Protein AF-A0A9P1ND60-F1 (afdb_monomer)

Structure (mmCIF, N/CA/C/O backbone):
data_AF-A0A9P1ND60-F1
#
_entry.id   AF-A0A9P1ND60-F1
#
loop_
_atom_site.group_PDB
_atom_site.id
_atom_site.type_symbol
_atom_site.label_atom_id
_atom_site.label_alt_id
_atom_site.label_comp_id
_atom_site.label_asym_id
_atom_site.label_entity_id
_atom_site.label_seq_id
_atom_site.pdbx_PDB_ins_code
_atom_site.Cartn_x
_atom_site.Cartn_y
_atom_site.Cartn_z
_atom_site.occupancy
_atom_site.B_iso_or_equiv
_atom_site.auth_seq_id
_atom_site.auth_comp_id
_atom_site.auth_asym_id
_atom_site.auth_atom_id
_atom_site.pdbx_PDB_model_num
ATOM 1 N N . MET A 1 1 ? -55.559 49.988 33.068 1.00 52.75 1 MET A N 1
ATOM 2 C CA . MET A 1 1 ? -55.635 48.554 33.427 1.00 52.75 1 MET A CA 1
ATOM 3 C C . MET A 1 1 ? -55.159 47.734 32.233 1.00 52.75 1 MET A C 1
ATOM 5 O O . MET A 1 1 ? -55.971 47.427 31.377 1.00 52.75 1 MET A O 1
ATOM 9 N N . SER A 1 2 ? -53.858 47.431 32.134 1.00 55.53 2 SER A N 1
ATOM 10 C CA . SER A 1 2 ? -53.290 46.707 30.971 1.00 55.53 2 SER A CA 1
ATOM 11 C C . SER A 1 2 ? -52.115 45.792 31.356 1.00 55.53 2 SER A C 1
ATOM 13 O O . SER A 1 2 ? -51.198 45.577 30.576 1.00 55.53 2 SER A O 1
ATOM 15 N N . ILE A 1 3 ? -52.123 45.270 32.584 1.00 57.47 3 ILE A N 1
ATOM 16 C CA . ILE A 1 3 ? -51.099 44.355 33.114 1.00 57.47 3 ILE A CA 1
ATOM 17 C C . ILE A 1 3 ? -51.283 42.875 32.671 1.00 57.47 3 ILE A C 1
ATOM 19 O O . ILE A 1 3 ? -50.270 42.184 32.557 1.00 57.47 3 ILE A O 1
ATOM 23 N N . PRO A 1 4 ? -52.490 42.345 32.345 1.00 67.31 4 PRO A N 1
ATOM 24 C CA . PRO A 1 4 ? -52.639 40.899 32.130 1.00 67.31 4 PRO A CA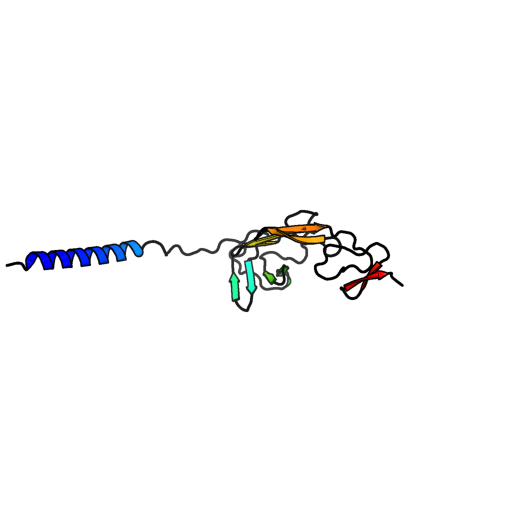 1
ATOM 25 C C . PRO A 1 4 ? -52.069 40.404 30.790 1.00 67.31 4 PRO A C 1
ATOM 27 O O . PRO A 1 4 ? -51.671 39.248 30.693 1.00 67.31 4 PRO A O 1
ATOM 30 N N . LEU A 1 5 ? -51.979 41.265 29.769 1.00 61.12 5 LEU A N 1
ATOM 31 C CA . LEU A 1 5 ? -51.498 40.867 28.439 1.00 61.12 5 LEU A CA 1
ATOM 32 C C . LEU A 1 5 ? -49.974 40.681 28.393 1.00 61.12 5 LEU A C 1
ATOM 34 O O . LEU A 1 5 ? -49.477 39.791 27.710 1.00 61.12 5 LEU A O 1
ATOM 38 N N . ILE A 1 6 ? -49.236 41.497 29.152 1.00 67.94 6 ILE A N 1
ATOM 39 C CA . ILE A 1 6 ? -47.768 41.454 29.196 1.00 67.94 6 ILE A CA 1
ATOM 40 C C . ILE A 1 6 ? -47.304 40.176 29.901 1.00 67.94 6 ILE A C 1
ATOM 42 O O . ILE A 1 6 ? -46.429 39.482 29.394 1.00 67.94 6 ILE A O 1
ATOM 46 N N . LEU A 1 7 ? -47.944 39.809 31.018 1.00 68.12 7 LEU A N 1
ATOM 47 C CA . LEU A 1 7 ? -47.650 38.558 31.724 1.00 68.12 7 LEU A CA 1
ATOM 48 C C . LEU A 1 7 ? -47.935 37.320 30.862 1.00 68.12 7 LEU A C 1
ATOM 50 O O . LEU A 1 7 ? -47.171 36.359 30.901 1.00 68.12 7 LEU A O 1
ATOM 54 N N . TYR A 1 8 ? -48.999 37.354 30.055 1.00 71.50 8 TYR A N 1
ATOM 55 C CA . TYR A 1 8 ? -49.350 36.249 29.163 1.00 71.50 8 TYR A CA 1
ATOM 56 C C . TYR A 1 8 ? -48.328 36.070 28.032 1.00 71.50 8 TYR A C 1
ATOM 58 O O . TYR A 1 8 ? -47.917 34.950 27.739 1.00 71.50 8 TYR A O 1
ATOM 66 N N . LEU A 1 9 ? -47.854 37.173 27.445 1.00 69.19 9 LEU A N 1
ATOM 67 C CA . LEU A 1 9 ? -46.813 37.144 26.415 1.00 69.19 9 LEU A CA 1
ATOM 68 C C . LEU A 1 9 ? -45.469 36.649 26.967 1.00 69.19 9 LEU A C 1
ATOM 70 O O . LEU A 1 9 ? -44.820 35.840 26.312 1.00 69.19 9 LEU A O 1
ATOM 74 N N . PHE A 1 10 ? -45.090 37.058 28.183 1.00 69.75 10 PHE A N 1
ATOM 75 C CA . PHE A 1 10 ? -43.880 36.558 28.850 1.00 69.75 10 PHE A CA 1
ATOM 76 C C . PHE A 1 10 ? -43.954 35.061 29.183 1.00 69.75 10 PHE A C 1
ATOM 78 O O . PHE A 1 10 ? -42.959 34.349 29.073 1.00 69.75 10 PHE A O 1
ATOM 85 N N . LEU A 1 11 ? -45.127 34.554 29.571 1.00 68.75 11 LEU A N 1
ATOM 86 C CA . LEU A 1 11 ? -45.313 33.120 29.803 1.00 68.75 11 LEU A CA 1
ATOM 87 C C . LEU A 1 11 ? -45.227 32.323 28.495 1.00 68.75 11 LEU A C 1
ATOM 89 O O . LEU A 1 11 ? -44.590 31.273 28.465 1.00 68.75 11 LEU A O 1
ATOM 93 N N . LEU A 1 12 ? -45.805 32.829 27.402 1.00 66.06 12 LEU A N 1
ATOM 94 C CA . LEU A 1 12 ? -45.727 32.176 26.094 1.00 66.06 12 LEU A CA 1
ATOM 95 C C . LEU A 1 12 ? -44.294 32.121 25.547 1.00 66.06 12 LEU A C 1
ATOM 97 O O . LEU A 1 12 ? -43.901 31.089 25.001 1.00 66.06 12 LEU A O 1
ATOM 101 N N . THR A 1 13 ? -43.495 33.178 25.722 1.00 62.09 13 THR A N 1
ATOM 102 C CA . THR A 1 13 ? -42.087 33.166 25.295 1.00 62.09 13 THR A CA 1
ATOM 103 C C . THR A 1 13 ? -41.264 32.175 26.113 1.00 62.09 13 THR A C 1
ATOM 105 O O . THR A 1 13 ? -40.558 31.358 25.522 1.00 62.09 13 THR A O 1
ATOM 108 N N . LEU A 1 14 ? -41.432 32.137 27.439 1.00 62.75 14 LEU A N 1
ATOM 109 C CA . LEU A 1 14 ? -40.742 31.172 28.305 1.00 62.75 14 LEU A CA 1
ATOM 110 C C . LEU A 1 14 ? -41.105 29.714 27.979 1.00 62.75 14 LEU A C 1
ATOM 112 O O . LEU A 1 14 ? -40.228 28.851 27.946 1.00 62.75 14 LEU A O 1
ATOM 116 N N . ILE A 1 15 ? -42.379 29.432 27.683 1.00 62.22 15 ILE A N 1
ATOM 117 C CA . ILE A 1 15 ? -42.822 28.089 27.273 1.00 62.22 15 ILE A CA 1
ATOM 118 C C . ILE A 1 15 ? -42.229 27.723 25.905 1.00 62.22 15 ILE A C 1
ATOM 120 O O . ILE A 1 15 ? -41.801 26.585 25.716 1.00 62.22 15 ILE A O 1
ATOM 124 N N . SER A 1 16 ? -42.149 28.675 24.966 1.00 60.22 16 SER A N 1
ATOM 125 C CA . SER A 1 16 ? -41.553 28.441 23.645 1.00 60.22 16 SER A CA 1
ATOM 126 C C . SER A 1 16 ? -40.047 28.163 23.718 1.00 60.22 16 SER A C 1
ATOM 128 O O . SER A 1 16 ? -39.569 27.228 23.078 1.00 60.22 16 SER A O 1
ATOM 130 N N . GLU A 1 17 ? -39.305 28.888 24.559 1.00 58.28 17 GLU A N 1
ATOM 131 C CA . GLU A 1 17 ? -37.869 28.668 24.757 1.00 58.28 17 GLU A CA 1
ATOM 132 C C . GLU A 1 17 ? -37.591 27.324 25.443 1.00 58.28 17 GLU A C 1
ATOM 134 O O . GLU A 1 17 ? -36.665 26.608 25.051 1.00 58.28 17 GLU A O 1
ATOM 139 N N . ALA A 1 18 ? -38.425 26.931 26.411 1.00 58.06 18 ALA A N 1
ATOM 140 C CA . ALA A 1 18 ? -38.337 25.622 27.053 1.00 58.06 18 ALA A CA 1
ATOM 141 C C . ALA A 1 18 ? -38.632 24.474 26.067 1.00 58.06 18 ALA A C 1
ATOM 143 O O . ALA A 1 18 ? -37.910 23.476 26.048 1.00 58.06 18 ALA A O 1
ATOM 144 N N . PHE A 1 19 ? -39.638 24.627 25.197 1.00 56.31 19 PHE A N 1
ATOM 145 C CA . PHE A 1 19 ? -39.973 23.627 24.176 1.00 56.31 19 PHE A CA 1
ATOM 146 C C . PHE A 1 19 ? -38.895 23.495 23.092 1.00 56.31 19 PHE A C 1
ATOM 148 O O . PHE A 1 19 ? -38.610 22.383 22.641 1.00 56.31 19 PHE A O 1
ATOM 155 N N . VAL A 1 20 ? -38.268 24.604 22.684 1.00 55.66 20 VAL A N 1
ATOM 156 C CA . VAL A 1 20 ? -37.160 24.587 21.714 1.00 55.66 20 VAL A CA 1
ATOM 157 C C . VAL A 1 20 ? -35.924 23.906 22.306 1.00 55.66 20 VAL A C 1
ATOM 159 O O . VAL A 1 20 ? -35.283 23.120 21.609 1.00 55.66 20 VAL A O 1
ATOM 162 N N . ARG A 1 21 ? -35.619 24.124 23.595 1.00 53.03 21 ARG A N 1
ATOM 163 C CA . ARG A 1 21 ? -34.512 23.426 24.273 1.00 53.03 21 ARG A CA 1
ATOM 164 C C . ARG A 1 21 ? -34.766 21.926 24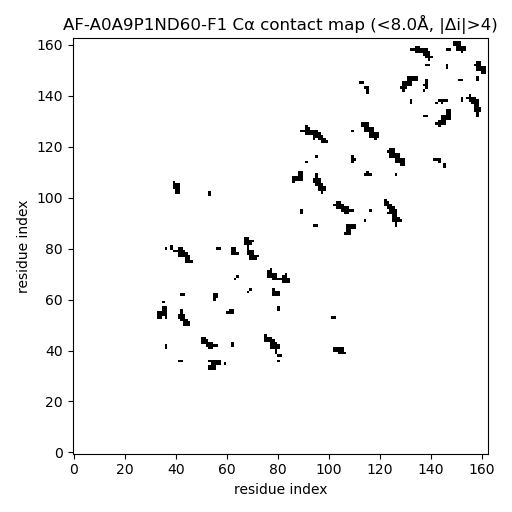.432 1.00 53.03 21 ARG A C 1
ATOM 166 O O . ARG A 1 21 ? -33.850 21.146 24.198 1.00 53.03 21 ARG A O 1
ATOM 173 N N . LEU A 1 22 ? -35.999 21.516 24.741 1.00 52.81 22 LEU A N 1
ATOM 174 C CA . LEU A 1 22 ? -36.357 20.096 24.867 1.00 52.81 22 LEU A CA 1
ATOM 175 C C . LEU A 1 22 ? -36.343 19.352 23.522 1.00 52.81 22 LEU A C 1
ATOM 177 O O . LEU A 1 22 ? -35.912 18.205 23.471 1.00 52.81 22 LEU A O 1
ATOM 181 N N . LYS A 1 23 ? -36.735 19.992 22.409 1.00 49.00 23 LYS A N 1
ATOM 182 C CA . LYS A 1 23 ? -36.665 19.356 21.077 1.00 49.00 23 LYS A CA 1
ATOM 183 C C . LYS A 1 23 ? -35.246 19.184 20.526 1.00 49.00 23 LYS A C 1
ATOM 185 O O . LYS A 1 23 ? -35.067 18.404 19.595 1.00 49.00 23 LYS A O 1
ATOM 190 N N . PHE A 1 24 ? -34.252 19.887 21.068 1.00 48.59 24 PHE A N 1
ATOM 191 C CA . PHE A 1 24 ? -32.861 19.797 20.608 1.00 48.59 24 PHE A CA 1
ATOM 192 C C . PHE A 1 24 ? -32.000 18.790 21.383 1.00 48.59 24 PHE A C 1
ATOM 194 O O . PHE A 1 24 ? -30.832 18.614 21.038 1.00 48.59 24 PHE A O 1
ATOM 201 N N . GLN A 1 25 ? -32.551 18.114 22.395 1.00 48.16 25 GLN A N 1
ATOM 202 C 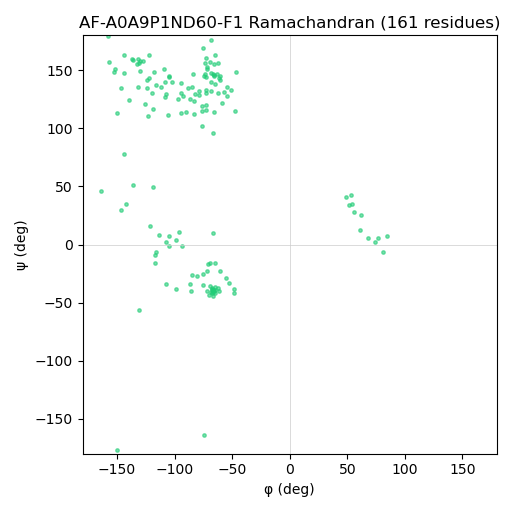CA . GLN A 1 25 ? -31.792 17.191 23.246 1.00 48.16 25 GLN A CA 1
ATOM 203 C C . GLN A 1 25 ? -31.931 15.703 22.895 1.00 48.16 25 GLN A C 1
ATOM 205 O O . GLN A 1 25 ? -31.330 14.882 23.575 1.00 48.16 25 GLN A O 1
ATOM 210 N N . ASP A 1 26 ? -32.644 15.337 21.825 1.00 48.38 26 ASP A N 1
ATOM 211 C CA . ASP A 1 26 ? -33.029 13.936 21.588 1.00 48.38 26 ASP A CA 1
ATOM 212 C C . ASP A 1 26 ? -32.473 13.324 20.288 1.00 48.38 26 ASP A C 1
ATOM 214 O O . ASP A 1 26 ? -33.218 12.770 19.479 1.00 48.38 26 ASP A O 1
ATOM 218 N N . LYS A 1 27 ? -31.157 13.457 20.030 1.00 46.31 27 LYS A N 1
ATOM 219 C CA . LYS A 1 27 ? -30.488 12.633 18.993 1.00 46.31 27 LYS A CA 1
ATOM 220 C C . LYS A 1 27 ? -28.952 12.583 19.034 1.00 46.31 27 LYS A C 1
ATOM 222 O O . LYS A 1 27 ? -28.313 12.742 17.993 1.00 46.31 27 LYS A O 1
ATOM 227 N N . ARG A 1 28 ? -28.314 12.383 20.192 1.00 48.84 28 ARG A N 1
ATOM 228 C CA . ARG A 1 28 ? -26.846 12.174 20.248 1.00 48.84 28 ARG A CA 1
ATOM 229 C C . ARG A 1 28 ? -26.374 11.145 21.283 1.00 48.84 28 ARG A C 1
ATOM 231 O O . ARG A 1 28 ? -25.290 11.290 21.824 1.00 48.84 28 ARG A O 1
ATOM 238 N N . GLU A 1 29 ? -27.139 10.081 21.510 1.00 46.84 29 GLU A N 1
ATOM 239 C CA . GLU A 1 29 ? -26.709 8.977 22.387 1.00 46.84 29 GLU A CA 1
ATOM 240 C C . GLU A 1 29 ? -27.014 7.601 21.778 1.00 46.84 29 GLU A C 1
ATOM 242 O O . GLU A 1 29 ? -27.605 6.728 22.401 1.00 46.84 29 GLU A O 1
ATOM 247 N N . GLY A 1 30 ? -26.603 7.390 20.528 1.00 46.44 30 GLY A N 1
ATOM 248 C CA . GLY A 1 30 ? -26.234 6.042 20.104 1.00 46.44 30 GLY A CA 1
ATOM 249 C C . GLY A 1 30 ? -24.746 5.896 20.381 1.00 46.44 30 GLY A C 1
ATOM 250 O O . GLY A 1 30 ? -23.970 6.628 19.766 1.00 46.44 30 GLY A O 1
ATOM 251 N N . LEU A 1 31 ? -24.348 5.025 21.316 1.00 55.28 31 LEU A N 1
ATOM 252 C CA . LEU A 1 31 ? -22.953 4.593 21.438 1.00 55.28 31 LEU A CA 1
ATOM 253 C C . LEU A 1 31 ? -22.486 4.217 20.028 1.00 55.28 31 LEU A C 1
ATOM 255 O O . LEU A 1 31 ? -23.046 3.309 19.418 1.00 55.28 31 LEU A O 1
ATOM 259 N N . TYR A 1 32 ? -21.524 4.954 19.475 1.00 65.25 32 TYR A N 1
ATOM 260 C CA . TYR A 1 32 ? -20.873 4.529 18.245 1.00 65.25 32 TYR A CA 1
ATOM 261 C C . TYR A 1 32 ? -20.098 3.257 18.589 1.00 65.25 32 TYR A C 1
ATOM 263 O O . TYR A 1 32 ? -19.012 3.319 19.162 1.00 65.25 32 TYR A O 1
ATOM 271 N N . GLU A 1 33 ? -20.703 2.103 18.324 1.00 74.62 33 GLU A N 1
ATOM 272 C CA . GLU A 1 33 ? -20.018 0.824 18.408 1.00 74.62 33 GLU A CA 1
ATOM 273 C C . GLU A 1 33 ? -19.130 0.704 17.176 1.00 74.62 33 GLU A C 1
ATOM 275 O O . GLU A 1 33 ? -19.593 0.693 16.034 1.00 74.62 33 GLU A O 1
ATOM 280 N N . MET A 1 34 ? -17.825 0.675 17.422 1.00 80.62 34 MET A N 1
ATOM 281 C CA . MET A 1 34 ? -16.836 0.412 16.391 1.00 80.62 34 MET A CA 1
ATOM 282 C C . MET A 1 34 ? -17.152 -0.949 15.745 1.00 80.62 34 MET A C 1
ATOM 284 O O . MET A 1 34 ? -17.391 -1.891 16.491 1.00 80.62 34 MET A O 1
ATOM 288 N N . PRO A 1 35 ? -17.192 -1.080 14.409 1.00 88.56 35 PRO A N 1
ATOM 289 C CA . PRO A 1 35 ? -17.536 -2.340 13.746 1.00 88.56 35 PRO A CA 1
ATOM 290 C C . PRO A 1 35 ? -16.383 -3.357 13.788 1.00 88.56 35 PRO A C 1
ATOM 292 O O . PRO A 1 35 ? -15.245 -3.002 14.090 1.00 88.56 35 PRO A O 1
ATOM 295 N N . GLU A 1 36 ? -16.657 -4.611 13.422 1.00 91.31 36 GLU A N 1
ATOM 296 C CA . GLU A 1 36 ? -15.615 -5.617 13.167 1.00 91.31 36 GLU A CA 1
ATOM 297 C C . GLU A 1 36 ? -14.877 -5.327 11.850 1.00 91.31 36 GLU A C 1
ATOM 299 O O . GLU A 1 36 ? -15.476 -4.870 10.870 1.00 91.31 36 GLU A O 1
ATOM 304 N N . CYS A 1 37 ? -13.573 -5.599 11.800 1.00 92.19 37 CYS A N 1
ATOM 305 C CA . CYS A 1 37 ? -12.767 -5.404 10.600 1.00 92.19 37 CYS A CA 1
ATOM 306 C C . CYS A 1 37 ? -13.063 -6.440 9.514 1.00 92.19 37 CYS A C 1
ATOM 308 O O . CYS A 1 37 ? -13.014 -7.647 9.741 1.00 92.19 37 CYS A O 1
ATOM 310 N N . GLN A 1 38 ? -13.237 -5.970 8.277 1.00 91.38 38 GLN A N 1
ATOM 311 C CA . GLN A 1 38 ? -13.206 -6.846 7.106 1.00 91.38 38 GLN A CA 1
ATOM 312 C C . GLN A 1 38 ? -11.784 -7.382 6.852 1.00 91.38 38 GLN A C 1
ATOM 314 O O . GLN A 1 38 ? -10.795 -6.749 7.218 1.00 91.38 38 GLN A O 1
ATOM 319 N N . LEU A 1 39 ? -11.667 -8.516 6.148 1.00 88.88 39 LEU A N 1
ATOM 320 C CA . LEU A 1 39 ? -10.397 -9.229 5.904 1.00 88.88 39 LEU A CA 1
ATOM 321 C C . LEU A 1 39 ? -9.248 -8.325 5.409 1.00 88.88 39 LEU A C 1
ATOM 323 O O . LEU A 1 39 ? -8.100 -8.460 5.840 1.00 88.88 39 LEU A O 1
ATOM 327 N N . ASN A 1 40 ? -9.566 -7.398 4.505 1.00 91.75 40 ASN A N 1
ATOM 328 C CA . ASN A 1 40 ? -8.614 -6.496 3.856 1.00 91.75 40 ASN A CA 1
ATOM 329 C C . ASN A 1 40 ? -8.665 -5.063 4.383 1.00 91.75 40 ASN A C 1
ATOM 331 O O . ASN A 1 40 ? -8.001 -4.197 3.825 1.00 91.75 40 ASN A O 1
ATOM 335 N N . GLN A 1 41 ? -9.422 -4.814 5.450 1.00 93.81 41 GLN A N 1
ATOM 336 C CA . GLN A 1 41 ? -9.561 -3.500 6.060 1.00 93.81 41 GLN A CA 1
ATOM 337 C C . GLN A 1 41 ? -8.480 -3.273 7.120 1.00 93.81 41 GLN A C 1
ATOM 339 O O . GLN A 1 41 ? -8.216 -4.137 7.956 1.00 93.81 41 GLN A O 1
ATOM 344 N N . ALA A 1 42 ? -7.861 -2.098 7.085 1.00 94.44 42 ALA A N 1
ATOM 345 C CA . ALA A 1 42 ? -6.938 -1.652 8.113 1.00 94.44 42 ALA A CA 1
ATOM 346 C C . ALA A 1 42 ? -7.705 -1.387 9.412 1.00 94.44 42 ALA A C 1
ATOM 348 O O . ALA A 1 42 ? -8.726 -0.695 9.405 1.00 94.44 42 ALA A O 1
ATOM 349 N N . CYS A 1 43 ? -7.196 -1.914 10.523 1.00 94.31 43 CYS A N 1
ATOM 350 C CA . CYS A 1 43 ? -7.750 -1.662 11.849 1.00 94.31 43 CYS A CA 1
ATOM 351 C C . CYS A 1 43 ? -7.207 -0.372 12.466 1.00 94.31 43 CYS A C 1
ATOM 353 O O . CYS A 1 43 ? -7.900 0.267 13.257 1.00 94.31 43 CYS A O 1
ATOM 355 N N . PHE A 1 44 ? -6.002 0.044 12.064 1.00 92.75 44 PHE A N 1
ATOM 356 C CA . PHE A 1 44 ? -5.324 1.209 12.619 1.00 92.75 44 PHE A CA 1
ATOM 357 C C . PHE A 1 44 ? -4.359 1.845 11.613 1.00 92.75 44 PHE A C 1
ATOM 359 O O . PHE A 1 44 ? -3.719 1.139 10.832 1.00 92.75 44 PHE A O 1
ATOM 366 N N . TYR A 1 45 ? -4.185 3.165 11.678 1.00 90.50 45 TYR A N 1
ATOM 367 C CA . TYR A 1 45 ? -2.972 3.827 11.187 1.00 90.50 45 TYR A CA 1
ATOM 368 C C . TYR A 1 45 ? -2.592 5.010 12.083 1.00 90.50 45 TYR A C 1
ATOM 370 O O . TYR A 1 45 ? -3.406 5.528 12.851 1.00 90.50 45 TYR A O 1
ATOM 378 N N . GLU A 1 46 ? -1.344 5.459 11.957 1.00 86.38 46 GLU A N 1
ATOM 379 C CA . GLU A 1 46 ? -0.835 6.644 12.644 1.00 86.38 46 GLU A CA 1
ATOM 380 C C . GLU A 1 46 ? -0.370 7.693 11.630 1.00 86.38 46 GLU A C 1
ATOM 382 O O . GLU A 1 46 ? 0.383 7.393 10.703 1.00 86.38 46 GLU A O 1
ATOM 387 N N . MET A 1 47 ? -0.821 8.935 11.798 1.00 85.12 47 MET A N 1
ATOM 388 C CA . MET A 1 47 ? -0.411 10.063 10.964 1.00 85.12 47 MET A CA 1
ATOM 389 C C . MET A 1 47 ? -0.217 11.295 11.842 1.00 85.12 47 MET A C 1
ATOM 391 O O . MET A 1 47 ? -1.134 11.704 12.548 1.00 85.12 47 MET A O 1
ATOM 395 N N . ASN A 1 48 ? 0.968 11.911 11.785 1.00 86.31 48 ASN A N 1
ATOM 396 C CA . ASN A 1 48 ? 1.310 13.096 12.584 1.00 86.31 48 ASN A CA 1
ATOM 397 C C . ASN A 1 48 ? 1.059 12.905 14.095 1.00 86.31 48 ASN A C 1
ATOM 399 O O . ASN A 1 48 ? 0.520 13.796 14.749 1.00 86.31 48 ASN A O 1
ATOM 403 N N . ASN A 1 49 ? 1.418 11.735 14.638 1.00 85.06 49 ASN A N 1
ATOM 404 C CA . ASN A 1 49 ? 1.166 11.315 16.026 1.00 85.06 49 ASN A CA 1
ATOM 405 C C . ASN A 1 49 ? -0.323 11.233 16.418 1.00 85.06 49 ASN A C 1
ATOM 407 O O . ASN A 1 49 ? -0.646 11.121 17.601 1.00 85.06 49 ASN A O 1
ATOM 411 N N . ILE A 1 50 ? -1.238 11.291 15.449 1.00 84.88 50 ILE A N 1
ATOM 412 C CA . ILE A 1 50 ? -2.662 11.040 15.657 1.00 84.88 50 ILE A CA 1
ATOM 413 C C . ILE A 1 50 ? -2.937 9.593 15.265 1.00 84.88 50 ILE A C 1
ATOM 415 O O . ILE A 1 50 ? -2.619 9.163 14.154 1.00 84.88 50 ILE A O 1
ATOM 419 N N . GLN A 1 51 ? -3.518 8.854 16.203 1.00 85.88 51 GLN A N 1
ATOM 420 C CA . GLN A 1 51 ? -3.899 7.460 16.033 1.00 85.88 51 GLN A CA 1
ATOM 421 C C . GLN A 1 51 ? -5.355 7.376 15.595 1.00 85.88 51 GLN A C 1
ATOM 423 O O . GLN A 1 51 ? -6.228 7.989 16.210 1.00 85.88 51 GLN A O 1
ATOM 428 N N . PHE A 1 52 ? -5.602 6.609 14.541 1.00 86.88 52 PHE A N 1
ATOM 429 C CA . PHE A 1 52 ? -6.937 6.362 14.021 1.00 86.88 52 PHE A CA 1
ATOM 430 C C . PHE A 1 52 ? -7.223 4.869 14.111 1.00 86.88 52 PHE A C 1
ATOM 432 O O . PHE A 1 52 ? -6.532 4.077 13.473 1.00 86.88 52 PHE A O 1
ATOM 439 N N . GLU A 1 53 ? -8.226 4.498 14.905 1.00 88.50 53 GLU A N 1
ATOM 440 C CA . GLU A 1 53 ? -8.754 3.134 15.001 1.00 88.50 53 GLU A CA 1
ATOM 441 C C . GLU A 1 53 ? -10.120 3.077 14.312 1.00 88.50 53 GLU A C 1
ATOM 443 O O . GLU A 1 53 ? -10.982 3.923 14.559 1.00 88.50 53 GLU A O 1
ATOM 448 N N . PHE A 1 54 ? -10.300 2.107 13.414 1.00 88.44 54 PHE A N 1
ATOM 449 C CA . PHE A 1 54 ? -11.484 2.033 12.544 1.00 88.44 54 PHE A CA 1
ATOM 450 C C . PHE A 1 54 ? -12.453 0.924 12.925 1.00 88.44 54 PHE A C 1
ATOM 452 O O . PHE A 1 54 ? -13.658 1.052 12.705 1.00 88.44 54 PHE A O 1
ATOM 459 N N . CYS A 1 55 ? -11.917 -0.188 13.419 1.00 90.25 55 CYS A N 1
ATOM 460 C CA . CYS A 1 55 ? -12.651 -1.418 13.662 1.00 90.25 55 CYS A CA 1
ATOM 461 C C . CYS A 1 55 ? -11.933 -2.281 14.714 1.00 90.25 55 CYS A C 1
ATOM 463 O O . CYS A 1 55 ? -10.719 -2.153 14.900 1.00 90.25 55 CYS A O 1
ATOM 465 N N . TYR A 1 56 ? -12.667 -3.169 15.390 1.00 91.50 56 TYR A N 1
ATOM 466 C CA . TYR A 1 56 ? -12.069 -4.216 16.222 1.00 91.50 56 TYR A CA 1
ATOM 467 C C . TYR A 1 56 ? -11.698 -5.429 15.367 1.00 91.50 56 TYR A C 1
ATOM 469 O O . TYR A 1 56 ? -12.380 -5.750 14.391 1.00 91.50 56 TYR A O 1
ATOM 477 N N . CYS A 1 57 ? -10.618 -6.118 15.730 1.00 93.19 57 CYS A N 1
ATOM 478 C CA . CYS A 1 57 ? -10.271 -7.372 15.075 1.00 93.19 57 CYS A CA 1
ATOM 479 C C . CYS A 1 57 ? -11.212 -8.497 15.523 1.00 93.19 57 CYS A C 1
ATOM 481 O O . CYS A 1 57 ? -11.767 -8.405 16.623 1.00 93.19 57 CYS A O 1
ATOM 483 N N . PRO A 1 58 ? -11.385 -9.558 14.709 1.00 91.38 58 PRO A N 1
ATOM 484 C CA . PRO A 1 58 ? -12.218 -10.704 15.068 1.00 91.38 58 PRO A CA 1
ATOM 485 C C . PRO A 1 58 ? -11.947 -11.197 16.497 1.00 91.38 58 PRO A C 1
ATOM 487 O O . PRO A 1 58 ? -10.836 -11.055 17.022 1.00 91.38 58 PRO A O 1
ATOM 490 N N . ASP A 1 59 ? -12.987 -11.725 17.141 1.00 86.56 59 ASP A N 1
ATOM 491 C CA . ASP A 1 59 ? -12.986 -12.114 18.560 1.00 86.56 59 ASP A CA 1
ATOM 492 C C . ASP A 1 59 ? -12.745 -10.949 19.542 1.00 86.56 59 ASP A C 1
ATOM 494 O O . ASP A 1 59 ? -12.266 -11.152 20.659 1.00 86.56 59 ASP A O 1
ATOM 498 N N . PHE A 1 60 ? -13.078 -9.718 19.133 1.00 78.94 60 PHE A N 1
ATOM 499 C CA . PHE A 1 60 ? -12.860 -8.485 19.908 1.00 78.94 60 PHE A CA 1
ATOM 500 C C . PHE A 1 60 ? -11.399 -8.283 20.330 1.00 78.94 60 PHE A C 1
ATOM 502 O O . PHE A 1 60 ? -11.100 -7.658 21.352 1.00 78.94 60 PHE A O 1
ATOM 509 N N . SER A 1 61 ? -10.471 -8.822 19.541 1.00 87.44 61 SER A N 1
ATOM 510 C CA . SER A 1 61 ? -9.048 -8.677 19.801 1.00 87.44 61 SER A CA 1
ATOM 511 C C . SER A 1 61 ? -8.575 -7.251 19.471 1.00 87.44 61 SER A C 1
ATOM 513 O O . SER A 1 61 ? -9.101 -6.600 18.557 1.00 87.44 61 SER A O 1
ATOM 515 N N . PRO A 1 62 ? -7.587 -6.719 20.214 1.00 89.31 62 PRO A N 1
ATOM 516 C CA . PRO A 1 62 ? -7.004 -5.424 19.894 1.00 89.31 62 PRO A CA 1
ATOM 517 C C . PRO A 1 62 ? -6.253 -5.491 18.560 1.00 89.31 62 PRO A C 1
ATOM 519 O O . PRO A 1 62 ? -5.621 -6.500 18.243 1.00 89.31 62 PRO A O 1
ATOM 522 N N . CYS A 1 63 ? -6.264 -4.388 17.809 1.00 93.06 63 CYS A N 1
ATOM 523 C CA . CYS A 1 63 ? -5.512 -4.281 16.562 1.00 93.06 63 CYS A CA 1
ATOM 524 C C . CYS A 1 63 ? -4.006 -4.510 16.819 1.00 93.06 63 CYS A C 1
ATOM 526 O O . CYS A 1 63 ? -3.401 -3.797 17.635 1.00 93.06 63 CYS A O 1
ATOM 528 N N . PRO A 1 64 ? -3.377 -5.503 16.166 1.00 93.56 64 PRO A N 1
ATOM 529 C CA . PRO A 1 64 ? -1.984 -5.837 16.415 1.00 93.56 64 PRO A CA 1
ATOM 530 C C . PRO A 1 64 ? -1.060 -4.720 15.917 1.00 93.56 64 PRO A C 1
ATOM 532 O O . PRO A 1 64 ? -1.252 -4.148 14.848 1.00 93.56 64 PRO A O 1
ATOM 535 N N . LYS A 1 65 ? -0.015 -4.418 16.698 1.00 90.62 65 LYS A N 1
ATOM 536 C CA . LYS A 1 65 ? 0.973 -3.368 16.370 1.00 90.62 65 LYS A CA 1
ATOM 537 C C . LYS A 1 65 ? 2.322 -3.920 15.886 1.00 90.62 65 LYS A C 1
ATOM 539 O O . LYS A 1 65 ? 3.218 -3.137 15.560 1.00 90.62 65 LYS A O 1
ATOM 544 N N . SER A 1 66 ? 2.467 -5.248 15.835 1.00 91.75 66 SER A N 1
ATOM 545 C CA . SER A 1 66 ? 3.678 -5.928 15.353 1.00 91.75 66 SER A CA 1
ATOM 546 C C . SER A 1 66 ? 3.936 -5.624 13.864 1.00 91.75 66 SER A C 1
ATOM 548 O O . SER A 1 66 ? 2.972 -5.492 13.110 1.00 91.75 66 SER A O 1
ATOM 550 N N . PRO A 1 67 ? 5.203 -5.539 13.410 1.00 91.00 67 PRO A N 1
ATOM 551 C CA . PRO A 1 67 ? 5.540 -5.331 11.999 1.00 91.00 67 PRO A CA 1
ATOM 552 C C . PRO A 1 67 ? 4.932 -6.358 11.033 1.00 91.00 67 PRO A C 1
ATOM 554 O O . PRO A 1 67 ? 4.635 -6.003 9.901 1.00 91.00 67 PRO A O 1
ATOM 557 N N . ASP A 1 68 ? 4.684 -7.596 11.473 1.00 92.19 68 ASP A N 1
ATOM 558 C CA . ASP A 1 68 ? 4.126 -8.663 10.619 1.00 92.19 68 ASP A CA 1
ATOM 559 C C . ASP A 1 68 ? 2.697 -8.389 10.122 1.00 92.19 68 ASP A C 1
ATOM 561 O O . ASP A 1 68 ? 2.206 -9.057 9.212 1.00 92.19 68 ASP A O 1
ATOM 565 N N . PHE A 1 69 ? 2.010 -7.439 10.753 1.00 93.44 69 PHE A N 1
ATOM 566 C CA . PHE A 1 69 ? 0.634 -7.039 10.456 1.00 93.44 69 PHE A CA 1
ATOM 567 C C . PHE A 1 69 ? 0.568 -5.676 9.762 1.00 93.44 69 PHE A C 1
ATOM 569 O O . PHE A 1 69 ? -0.521 -5.172 9.475 1.00 93.44 69 PHE A O 1
ATOM 576 N N . ARG A 1 70 ? 1.735 -5.083 9.491 1.00 92.94 70 ARG A N 1
ATOM 577 C CA . ARG A 1 70 ? 1.875 -3.758 8.912 1.00 92.94 70 ARG A CA 1
ATOM 578 C C . ARG A 1 70 ? 2.032 -3.853 7.403 1.00 92.94 70 ARG A C 1
ATOM 580 O O . ARG A 1 70 ? 2.798 -4.671 6.905 1.00 92.94 70 ARG A O 1
ATOM 587 N N . LEU A 1 71 ? 1.374 -2.950 6.688 1.00 92.50 71 LEU A N 1
ATOM 588 C CA . LEU A 1 71 ? 1.597 -2.730 5.265 1.00 92.50 71 LEU A CA 1
ATOM 589 C C . LEU A 1 71 ? 1.753 -1.235 4.998 1.00 92.50 71 LEU A C 1
ATOM 591 O O . LEU A 1 71 ? 0.980 -0.419 5.505 1.00 92.50 71 LEU A O 1
ATOM 595 N N . LYS A 1 72 ? 2.751 -0.881 4.188 1.00 91.00 72 LYS A N 1
ATOM 596 C CA . LYS A 1 72 ? 2.987 0.503 3.790 1.00 91.00 72 LYS A CA 1
ATOM 597 C C . LYS A 1 72 ? 2.269 0.798 2.483 1.00 91.00 72 LYS A C 1
ATOM 599 O O . LYS A 1 72 ? 2.471 0.100 1.499 1.00 91.00 72 LYS A O 1
ATOM 604 N N . PHE A 1 73 ? 1.476 1.862 2.447 1.00 90.50 73 PHE A N 1
ATOM 605 C CA . PHE A 1 73 ? 0.808 2.308 1.226 1.00 90.50 73 PHE A CA 1
ATOM 606 C C . PHE A 1 73 ? 0.695 3.828 1.204 1.00 90.50 73 PHE A C 1
ATOM 608 O O . PHE A 1 73 ? 0.361 4.444 2.213 1.00 90.50 73 PHE A O 1
ATOM 615 N N . GLN A 1 74 ? 1.009 4.459 0.067 1.00 87.62 74 GLN A N 1
ATOM 616 C CA . GLN A 1 74 ? 0.990 5.927 -0.080 1.00 87.62 74 GLN A CA 1
ATOM 617 C C . GLN A 1 74 ? 1.730 6.660 1.062 1.00 87.62 74 GLN A C 1
ATOM 619 O O . GLN A 1 74 ? 1.285 7.692 1.555 1.00 87.62 74 GLN A O 1
ATOM 624 N N . LYS A 1 75 ? 2.887 6.114 1.474 1.00 87.12 75 LYS A N 1
ATOM 625 C CA . LYS A 1 75 ? 3.759 6.611 2.562 1.00 87.12 75 LYS A CA 1
ATOM 626 C C . LYS A 1 75 ? 3.191 6.501 3.984 1.00 87.12 75 LYS A C 1
ATOM 628 O O . LYS A 1 75 ? 3.856 6.960 4.909 1.00 87.12 75 LYS A O 1
ATOM 633 N N . LEU A 1 76 ? 2.034 5.873 4.170 1.00 89.12 76 LEU A N 1
ATOM 634 C CA . LEU A 1 76 ? 1.444 5.606 5.480 1.00 89.12 76 LEU A CA 1
ATOM 635 C C . LEU A 1 76 ? 1.601 4.130 5.848 1.00 89.12 76 LEU A C 1
ATOM 637 O O . LEU A 1 76 ? 1.539 3.259 4.980 1.00 89.12 76 LEU A O 1
ATOM 641 N N . ASP A 1 77 ? 1.799 3.876 7.137 1.00 91.25 77 ASP A N 1
ATOM 642 C CA . ASP A 1 77 ? 1.849 2.534 7.709 1.00 91.25 77 ASP A CA 1
ATOM 643 C C . ASP A 1 77 ? 0.457 2.167 8.239 1.00 91.25 77 ASP A C 1
ATOM 645 O O . ASP A 1 77 ? -0.025 2.757 9.209 1.00 91.25 77 ASP A O 1
ATOM 649 N N . TYR A 1 78 ? -0.176 1.178 7.615 1.00 92.81 78 TYR A N 1
ATOM 650 C CA . TYR A 1 78 ? -1.470 0.642 8.028 1.00 92.81 78 TYR A CA 1
ATOM 651 C C . TYR A 1 78 ? -1.277 -0.679 8.769 1.00 92.81 78 TYR A C 1
ATOM 653 O O . TYR A 1 78 ? -0.463 -1.505 8.361 1.00 92.81 78 TYR A O 1
ATOM 661 N N . GLN A 1 79 ? -2.043 -0.891 9.834 1.00 94.62 79 GLN A N 1
ATOM 662 C CA . GLN A 1 79 ? -2.084 -2.139 10.592 1.00 94.62 79 GLN A CA 1
ATOM 663 C C . GLN A 1 79 ? -3.357 -2.918 10.271 1.00 94.62 79 GLN A C 1
ATOM 665 O O . GLN A 1 79 ? -4.428 -2.334 10.081 1.00 94.62 79 GLN A O 1
ATOM 670 N N . PHE A 1 80 ? -3.246 -4.242 10.242 1.00 95.00 80 PHE A N 1
ATOM 671 C CA . PHE A 1 80 ? -4.330 -5.154 9.886 1.00 95.00 80 PHE A CA 1
ATOM 672 C C . PHE A 1 80 ? -4.483 -6.264 10.918 1.00 95.00 80 PHE A C 1
ATOM 674 O O . PHE A 1 80 ? -3.538 -6.622 11.603 1.00 95.00 80 PHE A O 1
ATOM 681 N N . CYS A 1 81 ? -5.662 -6.874 10.989 1.00 94.50 81 CYS A N 1
ATOM 682 C CA . CYS A 1 81 ? -5.897 -8.004 11.893 1.00 94.50 81 CYS A CA 1
ATOM 683 C C . CYS A 1 81 ? -5.195 -9.294 11.449 1.00 94.50 81 CYS A C 1
ATOM 685 O O . CYS A 1 81 ? -4.930 -10.171 12.264 1.00 94.50 81 CYS A O 1
ATOM 687 N N . ASN A 1 82 ? -4.878 -9.399 10.157 1.00 92.31 82 ASN A N 1
ATOM 688 C CA . ASN A 1 82 ? -4.200 -10.543 9.559 1.00 92.31 82 ASN A CA 1
ATOM 689 C C . ASN A 1 82 ? -2.773 -10.172 9.164 1.00 92.31 82 ASN A C 1
ATOM 691 O O . ASN A 1 82 ? -2.499 -9.016 8.833 1.00 92.31 82 ASN A O 1
ATOM 695 N N . ARG A 1 83 ? -1.880 -11.165 9.170 1.00 91.81 83 ARG A N 1
ATOM 696 C CA . ARG A 1 83 ? -0.490 -10.984 8.739 1.00 91.81 83 ARG A CA 1
ATOM 697 C C . ARG A 1 83 ? -0.431 -10.538 7.275 1.00 91.81 83 ARG A C 1
ATOM 699 O O . ARG A 1 83 ? -1.260 -10.940 6.460 1.00 91.81 83 ARG A O 1
ATOM 706 N N . ARG A 1 84 ? 0.550 -9.691 6.964 1.00 88.25 84 ARG A N 1
ATOM 707 C CA . ARG A 1 84 ? 0.744 -9.044 5.655 1.00 88.25 84 ARG A CA 1
ATOM 708 C C . ARG A 1 84 ? 2.101 -9.370 5.028 1.00 88.25 84 ARG A C 1
ATOM 710 O O . ARG A 1 84 ? 2.509 -8.713 4.083 1.00 88.25 84 ARG A O 1
ATOM 717 N N . ASP A 1 85 ? 2.782 -10.406 5.516 1.00 80.38 85 ASP A N 1
ATOM 718 C CA . ASP A 1 85 ? 4.092 -10.846 5.021 1.00 80.38 85 ASP A CA 1
ATOM 719 C C . ASP A 1 85 ? 4.049 -11.460 3.612 1.00 80.38 85 ASP A C 1
ATOM 721 O O . ASP A 1 85 ? 5.091 -11.596 2.973 1.00 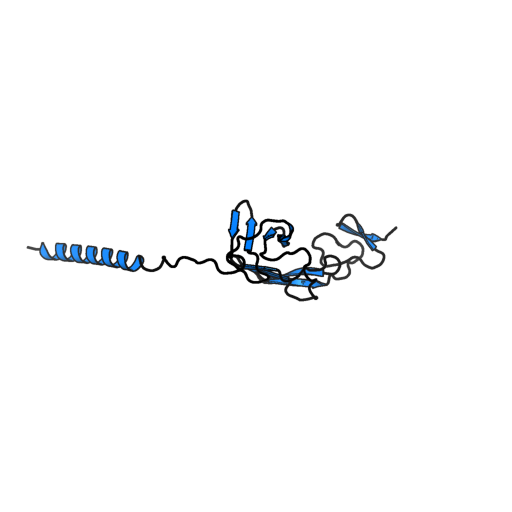80.38 85 ASP A O 1
ATOM 725 N N . LYS A 1 86 ? 2.861 -11.838 3.123 1.00 78.25 86 LYS A N 1
ATOM 726 C CA . LYS A 1 86 ? 2.650 -12.391 1.778 1.00 78.25 86 LYS A CA 1
ATOM 727 C C . LYS A 1 86 ? 1.323 -11.917 1.194 1.00 78.25 86 LYS A C 1
ATOM 729 O O . LYS A 1 86 ? 0.339 -12.655 1.206 1.00 78.25 86 LYS A O 1
ATOM 734 N N . LEU A 1 87 ? 1.287 -10.677 0.717 1.00 85.06 87 LEU A N 1
ATOM 735 C CA . LEU A 1 87 ? 0.177 -10.218 -0.112 1.00 85.06 87 LEU A CA 1
ATOM 736 C C . LEU A 1 87 ? 0.296 -10.822 -1.516 1.00 85.06 87 LEU A C 1
ATOM 738 O O . LEU A 1 87 ? 1.395 -11.012 -2.034 1.00 85.06 87 LEU A O 1
ATOM 742 N N . GLU A 1 88 ? -0.839 -11.137 -2.130 1.00 92.06 88 GLU A N 1
ATOM 743 C CA . GLU A 1 88 ? -0.860 -11.546 -3.532 1.00 92.06 88 GLU A CA 1
ATOM 744 C C . GLU A 1 88 ? -0.504 -10.356 -4.432 1.00 92.06 88 GLU A C 1
ATOM 746 O O . GLU A 1 88 ? -0.833 -9.207 -4.122 1.00 92.06 88 GLU A O 1
ATOM 751 N N . ILE A 1 89 ? 0.156 -10.633 -5.558 1.00 92.94 89 ILE A N 1
ATOM 752 C CA . ILE A 1 89 ? 0.443 -9.614 -6.570 1.00 92.94 89 ILE A CA 1
ATOM 753 C C . ILE A 1 89 ? -0.817 -9.383 -7.404 1.00 92.94 89 ILE A C 1
ATOM 755 O O . ILE A 1 89 ? -1.402 -10.333 -7.920 1.00 92.94 89 ILE A O 1
ATOM 759 N N . CYS A 1 90 ? -1.232 -8.125 -7.544 1.00 94.06 90 CYS A N 1
ATOM 760 C CA . CYS A 1 90 ? -2.414 -7.769 -8.322 1.00 94.06 90 CYS A CA 1
ATOM 761 C C . CYS A 1 90 ? -2.227 -8.059 -9.818 1.00 94.06 90 CYS A C 1
ATOM 763 O O . CYS A 1 90 ? -1.159 -7.805 -10.378 1.00 94.06 90 CYS A O 1
ATOM 765 N N . GLU A 1 91 ? -3.302 -8.456 -10.501 1.00 94.75 91 GLU A N 1
ATOM 766 C CA . GLU A 1 91 ? -3.345 -8.408 -11.964 1.00 94.75 91 GLU A CA 1
ATOM 767 C C . GLU A 1 91 ? -3.442 -6.952 -12.468 1.00 94.75 91 GLU A C 1
ATOM 769 O O . GLU A 1 91 ? -4.042 -6.099 -11.793 1.00 94.75 91 GLU A O 1
ATOM 774 N N . PRO A 1 92 ? -2.926 -6.646 -13.672 1.00 93.50 92 PRO A N 1
ATOM 775 C CA . PRO A 1 92 ? -3.089 -5.337 -14.296 1.00 93.50 92 PRO A CA 1
ATOM 776 C C . PRO A 1 92 ? -4.548 -4.862 -14.345 1.00 93.50 92 PRO A C 1
ATOM 778 O O . PRO A 1 92 ? -5.449 -5.589 -14.753 1.00 93.50 92 PRO A O 1
ATOM 781 N N . GLY A 1 93 ? -4.786 -3.610 -13.955 1.00 93.38 93 GLY A N 1
ATOM 782 C CA . GLY A 1 93 ? -6.113 -2.990 -13.916 1.00 93.38 93 GLY A CA 1
ATOM 783 C C . GLY A 1 93 ? -6.948 -3.329 -12.676 1.00 93.38 93 GLY A C 1
ATOM 784 O O . GLY A 1 93 ? -8.007 -2.729 -12.488 1.00 93.38 93 GLY A O 1
ATOM 785 N N . SER A 1 94 ? -6.479 -4.235 -11.814 1.00 95.38 94 SER A N 1
ATOM 786 C CA . SER A 1 94 ? -7.177 -4.595 -10.577 1.00 95.38 94 SER A CA 1
ATOM 787 C C . SER A 1 94 ? -7.108 -3.486 -9.531 1.00 95.38 94 SER A C 1
ATOM 789 O O . SER A 1 94 ? -6.160 -2.698 -9.491 1.00 95.38 94 SER A O 1
ATOM 791 N N . ILE A 1 95 ? -8.111 -3.448 -8.649 1.00 95.06 95 ILE A N 1
ATOM 792 C CA . ILE A 1 95 ? -8.159 -2.527 -7.508 1.00 95.06 95 ILE A CA 1
ATOM 793 C C . ILE A 1 95 ? -7.146 -2.987 -6.459 1.00 95.06 95 ILE A C 1
ATOM 795 O O . ILE A 1 95 ? -7.312 -4.046 -5.859 1.00 95.06 95 ILE A O 1
ATOM 799 N N . VAL A 1 96 ? -6.129 -2.162 -6.209 1.00 96.06 96 VAL A N 1
ATOM 800 C CA . VAL A 1 96 ? -5.097 -2.429 -5.194 1.00 96.06 96 VAL A CA 1
ATOM 801 C C . VAL A 1 96 ? -5.544 -1.951 -3.817 1.00 96.06 96 VAL A C 1
ATOM 803 O O . VAL A 1 96 ? -5.356 -2.643 -2.817 1.00 96.06 96 VAL A O 1
ATOM 806 N N . ALA A 1 97 ? -6.195 -0.788 -3.756 1.00 95.38 97 ALA A N 1
ATOM 807 C CA . ALA A 1 97 ? -6.629 -0.198 -2.501 1.00 95.38 97 ALA A CA 1
ATOM 808 C C . ALA A 1 97 ? -7.869 0.683 -2.664 1.00 95.38 97 ALA A C 1
ATOM 810 O O . ALA A 1 97 ? -8.089 1.314 -3.701 1.00 95.38 97 ALA A O 1
ATOM 811 N N . LYS A 1 98 ? -8.645 0.758 -1.582 1.00 95.06 98 LYS A N 1
ATOM 812 C CA . LYS A 1 98 ? -9.725 1.718 -1.378 1.00 95.06 98 LYS A CA 1
ATOM 813 C C . LYS A 1 98 ? -9.456 2.495 -0.090 1.00 95.06 98 LYS A C 1
ATOM 815 O O . LYS A 1 98 ? -9.529 1.915 0.990 1.00 95.06 98 LYS A O 1
ATOM 820 N N . LEU A 1 99 ? -9.138 3.779 -0.196 1.00 91.12 99 LEU A N 1
ATOM 821 C CA . LEU A 1 99 ? -8.853 4.667 0.928 1.00 91.12 99 LEU A CA 1
ATOM 822 C C . LEU A 1 99 ? -10.031 5.613 1.138 1.00 91.12 99 LEU A C 1
ATOM 824 O O . LEU A 1 99 ? -10.254 6.486 0.318 1.00 91.12 99 LEU A O 1
ATOM 828 N N . SER A 1 100 ? -10.757 5.467 2.236 1.00 83.56 100 SER A N 1
ATOM 829 C CA . SER A 1 100 ? -11.732 6.459 2.698 1.00 83.56 100 SER A CA 1
ATOM 830 C C . SER A 1 100 ? -11.371 6.919 4.109 1.00 83.56 100 SER A C 1
ATOM 832 O O . SER A 1 100 ? -10.635 6.232 4.820 1.00 83.56 100 SER A O 1
ATOM 834 N N . LEU A 1 101 ? -11.932 8.051 4.543 1.00 70.44 101 LEU A N 1
ATOM 835 C CA . LEU A 1 101 ? -11.664 8.651 5.861 1.00 70.44 101 LEU A CA 1
ATOM 836 C C . LEU A 1 101 ? -11.850 7.691 7.048 1.00 70.44 101 LEU A C 1
ATOM 838 O O . LEU A 1 101 ? -11.158 7.822 8.051 1.00 70.44 101 LEU A O 1
ATOM 842 N N . ILE A 1 102 ? -12.798 6.759 6.945 1.00 74.12 102 ILE A N 1
ATOM 843 C CA . ILE A 1 102 ? -13.186 5.845 8.032 1.00 74.12 102 ILE A CA 1
ATOM 844 C C . ILE A 1 102 ? -12.902 4.375 7.714 1.00 74.12 102 ILE A C 1
ATOM 846 O O . ILE A 1 102 ? -13.096 3.506 8.558 1.00 74.12 102 ILE A O 1
ATOM 850 N N . GLN A 1 103 ? -12.481 4.077 6.486 1.00 81.50 103 GLN A N 1
ATOM 851 C CA . GLN A 1 103 ? -12.244 2.716 6.031 1.00 81.50 103 GLN A CA 1
ATOM 852 C C . GLN A 1 103 ? -11.136 2.718 4.983 1.00 81.50 103 GLN A C 1
ATOM 854 O O . GLN A 1 103 ? -11.31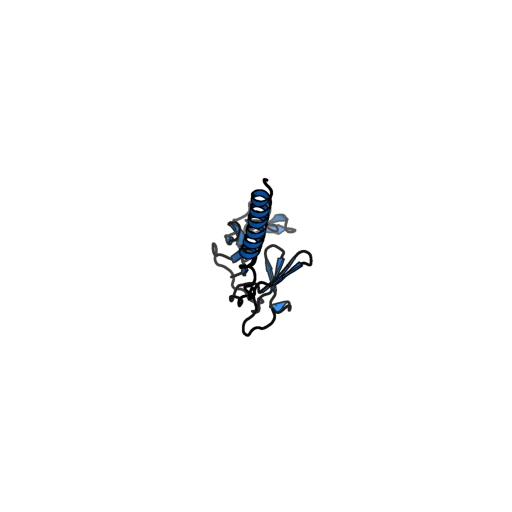0 3.216 3.872 1.00 81.50 103 GLN A O 1
ATOM 859 N N . THR A 1 104 ? -10.005 2.117 5.323 1.00 91.44 104 THR A N 1
ATOM 860 C CA . THR A 1 104 ? -8.940 1.826 4.364 1.00 91.44 104 THR A CA 1
ATOM 861 C C . THR A 1 104 ? -8.903 0.332 4.123 1.00 91.44 104 THR A C 1
ATOM 863 O O . THR A 1 104 ? -8.844 -0.435 5.076 1.00 91.44 104 THR A O 1
ATOM 866 N N . SER A 1 105 ? -8.954 -0.092 2.865 1.00 94.12 105 SER A N 1
ATOM 867 C CA . SER A 1 105 ? -8.773 -1.487 2.471 1.00 94.12 105 SER A CA 1
ATOM 868 C C . SER A 1 105 ? -7.653 -1.622 1.454 1.00 94.12 105 SER A C 1
ATOM 870 O O . SER A 1 105 ? -7.602 -0.846 0.502 1.00 94.12 105 SER A O 1
ATOM 872 N N . ILE A 1 106 ? -6.779 -2.608 1.645 1.00 94.44 106 ILE A N 1
ATOM 873 C CA . ILE A 1 106 ? -5.698 -2.941 0.713 1.00 94.44 106 ILE A CA 1
ATOM 874 C C . ILE A 1 106 ? -5.823 -4.422 0.371 1.00 94.44 106 ILE A C 1
ATOM 876 O O . ILE A 1 106 ? -5.835 -5.270 1.263 1.00 94.44 106 ILE A O 1
ATOM 880 N N . PHE A 1 107 ? -5.992 -4.714 -0.915 1.00 94.25 107 PHE A N 1
ATOM 881 C CA . PHE A 1 107 ? -6.422 -6.025 -1.399 1.00 94.25 107 PHE A CA 1
ATOM 882 C C . PHE A 1 107 ? -5.256 -6.890 -1.876 1.00 94.25 107 PHE A C 1
ATOM 884 O O . PHE A 1 107 ? -5.259 -8.094 -1.645 1.00 94.25 107 PHE A O 1
ATOM 891 N N . CYS A 1 108 ? -4.272 -6.276 -2.526 1.00 93.19 108 CYS A N 1
ATOM 892 C CA . CYS A 1 108 ? -3.119 -6.930 -3.136 1.00 93.19 108 CYS A CA 1
ATOM 893 C C . CYS A 1 108 ? -1.974 -5.910 -3.278 1.00 93.19 108 CYS A C 1
ATOM 895 O O . CYS A 1 108 ? -2.120 -4.758 -2.861 1.00 93.19 108 CYS A O 1
ATOM 897 N N . GLU A 1 109 ? -0.827 -6.328 -3.807 1.00 92.25 109 GLU A N 1
ATOM 898 C CA . GLU A 1 109 ? 0.352 -5.480 -4.013 1.00 92.25 109 GLU A CA 1
ATOM 899 C C . GLU A 1 109 ? 0.670 -5.340 -5.509 1.00 92.25 109 GLU A C 1
ATOM 901 O O . GLU A 1 109 ? 0.604 -6.308 -6.268 1.00 92.25 109 GLU A O 1
ATOM 906 N N . CYS A 1 110 ? 1.009 -4.129 -5.964 1.00 92.00 110 CYS A N 1
ATOM 907 C CA . CYS A 1 110 ? 1.501 -3.947 -7.329 1.00 92.00 110 CYS A CA 1
ATOM 908 C C . CYS A 1 110 ? 2.977 -4.353 -7.388 1.00 92.00 110 CYS A C 1
ATOM 910 O O . CYS A 1 110 ? 3.775 -3.881 -6.588 1.00 92.00 110 CYS A O 1
ATOM 912 N N . SER A 1 111 ? 3.365 -5.162 -8.373 1.00 90.50 111 SER A N 1
ATOM 913 C CA . SER A 1 111 ? 4.784 -5.431 -8.626 1.00 90.50 111 SER A CA 1
ATOM 914 C C . SER A 1 111 ? 5.495 -4.157 -9.088 1.00 90.50 111 SER A C 1
ATOM 916 O O . SER A 1 111 ? 5.239 -3.688 -10.195 1.00 90.50 111 SER A O 1
ATOM 918 N N . ASP A 1 112 ? 6.423 -3.633 -8.287 1.00 84.00 112 ASP A N 1
ATOM 919 C CA . ASP A 1 112 ? 7.172 -2.408 -8.609 1.00 84.00 112 ASP A CA 1
ATOM 920 C C . ASP A 1 112 ? 8.008 -2.516 -9.898 1.00 84.00 112 ASP A C 1
ATOM 922 O O . ASP A 1 112 ? 8.322 -1.506 -10.534 1.00 84.00 112 ASP A O 1
ATOM 926 N N . GLU A 1 113 ? 8.363 -3.732 -10.318 1.00 83.00 113 GLU A N 1
ATOM 927 C CA . GLU A 1 113 ? 9.137 -3.972 -11.541 1.00 83.00 113 GLU A CA 1
ATOM 928 C C . GLU A 1 113 ? 8.314 -3.715 -12.810 1.00 83.00 113 GLU A C 1
ATOM 930 O O . GLU A 1 113 ? 8.813 -3.144 -13.785 1.00 83.00 113 GLU A O 1
ATOM 935 N N . PHE A 1 114 ? 7.043 -4.120 -12.801 1.00 87.38 114 PHE A N 1
ATOM 936 C CA . PHE A 1 114 ? 6.196 -4.149 -13.998 1.00 87.38 114 PHE A CA 1
ATOM 937 C C . PHE A 1 114 ? 4.998 -3.216 -13.918 1.00 87.38 114 PHE A C 1
ATOM 939 O O . PHE A 1 114 ? 4.387 -2.934 -14.947 1.00 87.38 114 PHE A O 1
ATOM 946 N N . MET A 1 115 ? 4.648 -2.739 -12.728 1.00 92.62 115 MET A N 1
ATOM 947 C CA . MET A 1 115 ? 3.431 -1.989 -12.474 1.00 92.62 115 MET A CA 1
ATOM 948 C C . MET A 1 115 ? 3.680 -0.766 -11.593 1.00 92.62 115 MET A C 1
ATOM 950 O O . MET A 1 115 ? 4.670 -0.666 -10.873 1.00 92.62 115 MET A O 1
ATOM 954 N N . TYR A 1 116 ? 2.763 0.191 -11.667 1.00 91.38 116 TYR A N 1
ATOM 955 C CA . TYR A 1 116 ? 2.678 1.322 -10.754 1.00 91.38 116 TYR A CA 1
ATOM 956 C C . TYR A 1 116 ? 1.246 1.466 -10.242 1.00 91.38 116 TYR A C 1
ATOM 958 O O . TYR A 1 116 ? 0.286 1.023 -10.874 1.00 91.38 116 TYR A O 1
ATOM 966 N N . THR A 1 117 ? 1.100 2.091 -9.077 1.00 93.31 117 THR A N 1
ATOM 967 C CA . THR A 1 117 ? -0.216 2.404 -8.519 1.00 93.31 117 THR A CA 1
ATOM 968 C C . THR A 1 117 ? -0.747 3.703 -9.129 1.00 93.31 117 THR A C 1
ATOM 970 O O . THR A 1 117 ? -0.118 4.752 -9.000 1.00 93.31 117 THR A O 1
ATOM 973 N N . GLU A 1 118 ? -1.926 3.657 -9.743 1.00 93.56 118 GLU A N 1
ATOM 974 C CA . GLU A 1 118 ? -2.645 4.822 -10.266 1.00 93.56 118 GLU A CA 1
ATOM 975 C C . GLU A 1 118 ? -3.872 5.123 -9.399 1.00 93.56 118 GLU A C 1
ATOM 977 O O . GLU A 1 118 ? -4.598 4.219 -8.982 1.00 93.56 118 GLU A O 1
ATOM 982 N N . LYS A 1 119 ? -4.134 6.409 -9.151 1.00 94.75 119 LYS A N 1
ATOM 983 C CA . LYS A 1 119 ? -5.363 6.864 -8.499 1.00 94.75 119 LYS A CA 1
ATOM 984 C C . LYS A 1 119 ? -6.484 6.984 -9.538 1.00 94.75 119 LYS A C 1
ATOM 986 O O . LYS A 1 119 ? -6.428 7.856 -10.397 1.00 94.75 119 LYS A O 1
ATOM 991 N N . LEU A 1 120 ? -7.501 6.127 -9.441 1.00 94.19 120 LEU A N 1
ATOM 992 C CA . LEU A 1 120 ? -8.641 6.088 -10.366 1.00 94.19 120 LEU A CA 1
ATOM 993 C C . LEU A 1 120 ? -9.764 7.059 -9.962 1.00 94.19 120 LEU A C 1
ATOM 995 O O . LEU A 1 120 ? -10.453 7.612 -10.813 1.00 94.19 120 LEU A O 1
ATOM 999 N N . SER A 1 121 ? -9.967 7.259 -8.660 1.00 93.69 121 SER A N 1
ATOM 1000 C CA . SER A 1 121 ? -10.912 8.240 -8.104 1.00 93.69 121 SER A CA 1
ATOM 1001 C C . SER A 1 121 ? -10.413 8.732 -6.745 1.00 93.69 121 SER A C 1
ATOM 1003 O O . SER A 1 121 ? -9.327 8.339 -6.328 1.00 93.69 121 SER A O 1
ATOM 1005 N N . GLU A 1 122 ? -11.174 9.582 -6.049 1.00 90.50 122 GLU A N 1
ATOM 1006 C CA . GLU A 1 122 ? -10.788 10.136 -4.741 1.00 90.50 122 GLU A CA 1
ATOM 1007 C C . GLU A 1 122 ? -10.304 9.063 -3.753 1.00 90.50 122 GLU A C 1
ATOM 1009 O O . GLU A 1 122 ? -9.272 9.262 -3.106 1.00 90.50 122 GLU A O 1
ATOM 1014 N N . ASP A 1 123 ? -10.953 7.898 -3.780 1.00 93.12 123 ASP A N 1
ATOM 1015 C CA . ASP A 1 123 ? -10.741 6.823 -2.816 1.00 93.12 123 ASP A CA 1
ATOM 1016 C C . ASP A 1 123 ? -10.191 5.534 -3.441 1.00 93.12 123 ASP A C 1
ATOM 1018 O O . ASP A 1 123 ? -9.860 4.606 -2.714 1.00 93.12 123 ASP A O 1
ATOM 1022 N N . LEU A 1 124 ? -10.116 5.410 -4.770 1.00 95.12 124 LEU A N 1
ATOM 1023 C CA . LEU A 1 124 ? -9.773 4.140 -5.430 1.00 95.12 124 LEU A CA 1
ATOM 1024 C C . LEU A 1 124 ? -8.421 4.190 -6.124 1.00 95.12 124 LEU A C 1
ATOM 1026 O O . LEU A 1 124 ? -8.133 5.114 -6.886 1.00 95.12 124 LEU A O 1
ATOM 1030 N N . TYR A 1 125 ? -7.651 3.125 -5.928 1.00 96.25 125 TYR A N 1
ATOM 1031 C CA . TYR A 1 125 ? -6.346 2.918 -6.531 1.00 96.25 125 TYR A CA 1
ATOM 1032 C C . TYR A 1 125 ? -6.321 1.595 -7.292 1.00 96.25 125 TYR A C 1
ATOM 1034 O O . TYR A 1 125 ? -6.864 0.592 -6.822 1.00 96.25 125 TYR A O 1
ATOM 1042 N N . ILE A 1 126 ? -5.651 1.584 -8.441 1.00 96.69 126 ILE A N 1
ATOM 1043 C CA . ILE A 1 126 ? -5.470 0.401 -9.290 1.00 96.69 126 ILE A CA 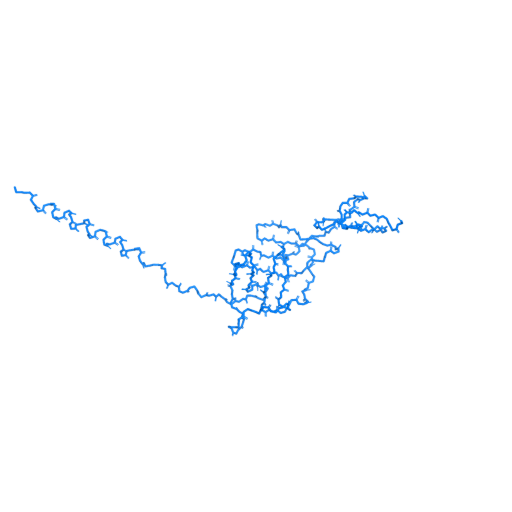1
ATOM 1044 C C . ILE A 1 126 ? -3.993 0.176 -9.617 1.00 96.69 126 ILE A C 1
ATOM 1046 O O . ILE A 1 126 ? -3.207 1.124 -9.597 1.00 96.69 126 ILE A O 1
ATOM 1050 N N . CYS A 1 127 ? -3.620 -1.054 -9.967 1.00 95.38 127 CYS A N 1
ATOM 1051 C CA . CYS A 1 127 ? -2.319 -1.316 -10.586 1.00 95.38 127 CYS A CA 1
ATOM 1052 C C . CYS A 1 127 ? -2.394 -1.096 -12.100 1.00 95.38 127 CYS A C 1
ATOM 1054 O O . CYS A 1 127 ? -3.316 -1.567 -12.767 1.00 95.38 127 CYS A O 1
ATOM 1056 N N . ARG A 1 128 ? -1.402 -0.413 -12.663 1.00 95.19 128 ARG A N 1
ATOM 1057 C CA . ARG A 1 128 ? -1.224 -0.223 -14.106 1.00 95.19 128 ARG A CA 1
ATOM 1058 C C . ARG A 1 128 ? 0.119 -0.758 -14.540 1.00 95.19 128 ARG A C 1
ATOM 1060 O O . ARG A 1 128 ? 1.095 -0.581 -13.824 1.00 95.19 128 ARG A O 1
ATOM 1067 N N . GLU A 1 129 ? 0.176 -1.355 -15.723 1.00 94.38 129 GLU A N 1
ATOM 1068 C CA . GLU A 1 129 ? 1.447 -1.747 -16.325 1.00 94.38 129 GLU A CA 1
ATOM 1069 C C . GLU A 1 129 ? 2.305 -0.527 -16.649 1.00 94.38 129 GLU A C 1
ATOM 1071 O O . GLU A 1 129 ? 1.828 0.482 -17.174 1.00 94.38 129 GLU A O 1
ATOM 1076 N N . LYS A 1 130 ? 3.597 -0.653 -16.361 1.00 92.25 130 LYS A N 1
ATOM 1077 C CA . LYS A 1 130 ? 4.615 0.292 -16.789 1.00 92.25 130 LYS A CA 1
ATOM 1078 C C . LYS A 1 130 ? 4.851 0.137 -18.290 1.00 92.25 130 LYS A C 1
ATOM 1080 O O . LYS A 1 130 ? 5.095 -0.968 -18.781 1.00 92.25 130 LYS A O 1
ATOM 1085 N N . SER A 1 131 ? 4.840 1.252 -19.015 1.00 93.00 131 SER A N 1
ATOM 1086 C CA . SER A 1 131 ? 5.274 1.286 -20.415 1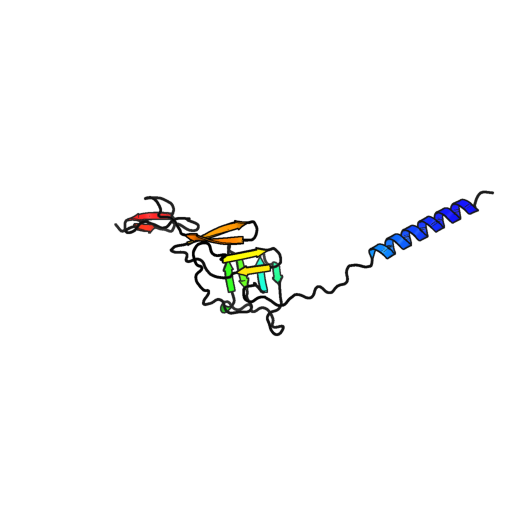.00 93.00 131 SER A CA 1
ATOM 1087 C C . SER A 1 131 ? 6.786 1.052 -20.527 1.00 93.00 131 SER A C 1
ATOM 1089 O O . SER A 1 131 ? 7.486 0.939 -19.525 1.00 93.00 131 SER A O 1
ATOM 1091 N N . ILE A 1 132 ? 7.332 0.965 -21.739 1.00 92.50 132 ILE A N 1
ATOM 1092 C CA . ILE A 1 132 ? 8.790 0.962 -21.918 1.00 92.50 132 ILE A CA 1
ATOM 1093 C C . ILE A 1 132 ? 9.266 2.412 -22.004 1.00 92.50 132 ILE A C 1
ATOM 1095 O O . ILE A 1 132 ? 8.764 3.163 -22.838 1.00 92.50 132 ILE A O 1
ATOM 1099 N N . CYS A 1 133 ? 10.223 2.787 -21.156 1.00 90.38 133 CYS A N 1
ATOM 1100 C CA . CYS A 1 133 ? 10.840 4.108 -21.183 1.00 90.38 133 CYS A CA 1
ATOM 1101 C C . CYS A 1 133 ? 11.645 4.304 -22.478 1.00 90.38 133 CYS A C 1
ATOM 1103 O O . CYS A 1 133 ? 12.312 3.385 -22.964 1.00 90.38 133 CYS A O 1
ATOM 1105 N N . GLY A 1 134 ? 11.658 5.525 -22.995 1.00 84.75 134 GLY A N 1
ATOM 1106 C CA . GLY A 1 134 ? 12.657 5.985 -23.951 1.00 84.75 134 GLY A CA 1
ATOM 1107 C C . GLY A 1 134 ? 14.066 6.027 -23.343 1.00 84.75 134 GLY A C 1
ATOM 1108 O O . GLY A 1 134 ? 14.261 6.014 -22.125 1.00 84.75 134 GLY A O 1
ATOM 1109 N N . PHE A 1 135 ? 15.086 6.089 -24.199 1.00 79.88 135 PHE A N 1
ATOM 1110 C CA . PHE A 1 135 ? 16.467 6.265 -23.741 1.00 79.88 135 PHE A CA 1
ATOM 1111 C C . PHE A 1 135 ? 16.631 7.599 -23.004 1.00 79.88 135 PHE A C 1
ATOM 1113 O O . PHE A 1 135 ? 16.235 8.644 -23.517 1.00 79.88 135 PHE A O 1
ATOM 1120 N N . GLY A 1 136 ? 17.236 7.564 -21.813 1.00 79.69 136 GLY A N 1
ATOM 1121 C CA . GLY A 1 136 ? 17.419 8.750 -20.972 1.00 79.69 136 GLY A CA 1
ATOM 1122 C C . GLY A 1 136 ? 16.149 9.256 -20.276 1.00 79.69 136 GLY A C 1
ATOM 1123 O O . GLY A 1 136 ? 16.224 10.258 -19.568 1.00 79.69 136 GLY A O 1
ATOM 1124 N N . GLU A 1 137 ? 15.002 8.586 -20.434 1.00 87.19 137 GLU A N 1
ATOM 1125 C CA . GLU A 1 137 ? 13.791 8.916 -19.678 1.00 87.19 137 GLU A CA 1
ATOM 1126 C C . GLU A 1 137 ? 13.894 8.494 -18.208 1.00 87.19 137 GLU A C 1
ATOM 1128 O O . GLU A 1 137 ? 14.719 7.654 -17.826 1.00 87.19 137 GLU A O 1
ATOM 1133 N N . ASN A 1 138 ? 13.033 9.098 -17.384 1.00 87.31 138 ASN A N 1
ATOM 1134 C CA . ASN A 1 138 ? 13.001 8.856 -15.952 1.00 87.31 138 ASN A CA 1
ATOM 1135 C C . ASN A 1 138 ? 12.334 7.516 -15.619 1.00 87.31 138 ASN A C 1
ATOM 1137 O O . ASN A 1 138 ? 11.156 7.306 -15.894 1.00 87.31 138 ASN A O 1
ATOM 1141 N N . CYS A 1 139 ? 13.101 6.642 -14.980 1.00 88.00 139 CYS A N 1
ATOM 1142 C CA . CYS A 1 139 ? 12.706 5.301 -14.547 1.00 88.00 139 CYS A CA 1
ATOM 1143 C C . CYS A 1 139 ? 12.670 5.143 -13.020 1.00 88.00 139 CYS A C 1
ATOM 1145 O O . CYS A 1 139 ? 12.563 4.026 -12.519 1.00 88.00 139 CYS A O 1
ATOM 1147 N N . GLY A 1 140 ? 12.824 6.247 -12.288 1.00 84.62 140 GLY A N 1
ATOM 1148 C CA . GLY A 1 140 ? 12.933 6.267 -10.840 1.00 84.62 140 GLY A CA 1
ATOM 1149 C C . GLY A 1 140 ? 11.622 6.021 -10.097 1.00 84.62 140 GLY A C 1
ATOM 1150 O O . GLY A 1 140 ? 10.622 5.584 -10.678 1.00 84.62 140 GLY A O 1
ATOM 1151 N N . ASP A 1 141 ? 11.606 6.356 -8.807 1.00 81.75 141 ASP A N 1
ATOM 1152 C CA . ASP A 1 141 ? 10.410 6.253 -7.965 1.00 81.75 141 ASP A CA 1
ATOM 1153 C C . ASP A 1 141 ? 9.228 7.020 -8.571 1.00 81.75 141 ASP A C 1
ATOM 1155 O O . ASP A 1 141 ? 9.316 8.206 -8.892 1.00 81.75 141 ASP A O 1
ATOM 1159 N N . GLY A 1 142 ? 8.093 6.334 -8.699 1.00 78.81 142 GLY A N 1
ATOM 1160 C CA . GLY A 1 142 ? 6.885 6.900 -9.298 1.00 78.81 142 GLY A CA 1
ATOM 1161 C C . GLY A 1 142 ? 6.909 6.983 -10.827 1.00 78.81 142 GLY A C 1
ATOM 1162 O O . GLY A 1 142 ? 5.969 7.528 -11.403 1.00 78.81 142 GLY A O 1
ATOM 1163 N N . SER A 1 143 ? 7.934 6.441 -11.494 1.00 85.75 143 SER A N 1
ATOM 1164 C CA . SER A 1 143 ? 7.920 6.281 -12.949 1.00 85.75 143 SER A CA 1
ATOM 1165 C C . SER A 1 143 ? 6.770 5.375 -13.395 1.00 85.75 143 SER A C 1
ATOM 1167 O O . SER A 1 143 ? 6.447 4.359 -12.773 1.00 85.75 143 SER A O 1
ATOM 1169 N N . THR A 1 144 ? 6.155 5.741 -14.514 1.00 90.62 144 THR A N 1
ATOM 1170 C CA . THR A 1 144 ? 5.096 4.964 -15.175 1.00 90.62 144 THR A CA 1
ATOM 1171 C C . THR A 1 144 ? 5.647 4.083 -16.295 1.00 90.62 144 THR A C 1
ATOM 1173 O O . THR A 1 144 ? 4.887 3.521 -17.082 1.00 90.62 144 THR A O 1
ATOM 1176 N N . CYS A 1 145 ? 6.973 3.955 -16.375 1.00 90.31 145 CYS A N 1
ATOM 1177 C CA . CYS A 1 145 ? 7.673 3.185 -17.387 1.00 90.31 145 CYS A CA 1
ATOM 1178 C C . CYS A 1 145 ? 8.817 2.370 -16.766 1.00 90.31 145 CYS A C 1
ATOM 1180 O O . CYS A 1 145 ? 9.285 2.653 -15.665 1.00 90.31 145 CYS A O 1
ATOM 1182 N N . ARG A 1 146 ? 9.261 1.331 -17.472 1.00 91.00 146 ARG A N 1
ATOM 1183 C CA . ARG A 1 146 ? 10.410 0.488 -17.134 1.00 91.00 146 ARG A CA 1
ATOM 1184 C C . ARG A 1 146 ? 11.463 0.587 -18.227 1.00 91.00 146 ARG A C 1
ATOM 1186 O O . ARG A 1 146 ? 11.133 0.741 -19.404 1.00 91.00 146 ARG A O 1
ATOM 1193 N N . CYS A 1 147 ? 12.728 0.460 -17.850 1.00 89.81 147 CYS A N 1
ATOM 1194 C CA . CYS A 1 147 ? 13.814 0.553 -18.814 1.00 89.81 147 CYS A CA 1
ATOM 1195 C C . CYS A 1 147 ? 13.734 -0.545 -19.892 1.0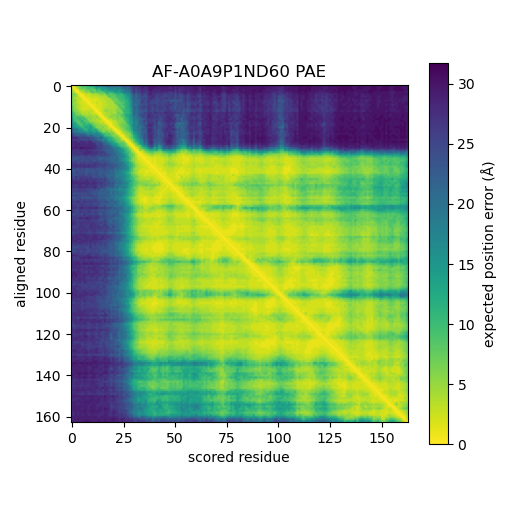0 89.81 147 CYS A C 1
ATOM 1197 O O . CYS A 1 147 ? 13.334 -1.678 -19.595 1.00 89.81 147 CYS A O 1
ATOM 1199 N N . PRO A 1 148 ? 14.092 -0.225 -21.150 1.00 89.31 148 PRO A N 1
ATOM 1200 C CA . PRO A 1 148 ? 14.138 -1.207 -22.223 1.00 89.31 148 PRO A CA 1
ATOM 1201 C C . PRO A 1 148 ? 15.172 -2.300 -21.929 1.00 89.31 148 PRO A C 1
ATOM 1203 O O . PRO A 1 148 ? 16.135 -2.099 -21.185 1.00 89.31 148 PRO A O 1
ATOM 1206 N N . LEU A 1 149 ? 14.987 -3.471 -22.543 1.00 87.19 149 LEU A N 1
ATOM 1207 C CA . LEU A 1 149 ? 15.928 -4.586 -22.417 1.00 87.19 149 LEU A CA 1
ATOM 1208 C C . LEU A 1 149 ? 17.349 -4.144 -22.801 1.00 87.19 149 LEU A C 1
ATOM 1210 O O . LEU A 1 149 ? 17.540 -3.467 -23.809 1.00 87.19 149 LEU A O 1
ATOM 1214 N N . GLY A 1 150 ? 18.343 -4.542 -22.003 1.00 84.81 150 GLY A N 1
ATOM 1215 C CA . GLY A 1 150 ? 19.734 -4.115 -22.201 1.00 84.81 150 GLY A CA 1
ATOM 1216 C C . GLY A 1 150 ? 20.081 -2.759 -21.571 1.00 84.81 150 GLY A C 1
ATOM 1217 O O . GLY A 1 150 ? 21.192 -2.268 -21.767 1.00 84.81 150 GLY A O 1
ATOM 1218 N N . THR A 1 151 ? 19.168 -2.169 -20.797 1.00 87.75 151 THR A N 1
ATOM 1219 C CA . THR A 1 151 ? 19.416 -0.967 -19.991 1.00 87.75 151 THR A CA 1
ATOM 1220 C C . THR A 1 151 ? 18.909 -1.164 -18.562 1.00 87.75 151 THR A C 1
ATOM 1222 O O . THR A 1 151 ? 18.064 -2.022 -18.310 1.00 87.75 151 THR A O 1
ATOM 1225 N N . MET A 1 152 ? 19.414 -0.372 -17.620 1.00 87.75 152 MET A N 1
ATOM 1226 C CA . MET A 1 152 ? 18.975 -0.369 -16.226 1.00 87.75 152 MET A CA 1
ATOM 1227 C C . MET A 1 152 ? 18.732 1.053 -15.725 1.00 87.75 152 MET A C 1
ATOM 1229 O O . MET A 1 152 ? 19.318 2.010 -16.235 1.00 87.75 152 MET A O 1
ATOM 1233 N N . CYS A 1 153 ? 17.877 1.189 -14.711 1.00 88.25 153 CYS A N 1
ATOM 1234 C CA . CYS A 1 153 ? 17.640 2.479 -14.083 1.00 88.25 153 CYS A CA 1
ATOM 1235 C C . CYS A 1 153 ? 18.813 2.846 -13.175 1.00 88.25 153 CYS A C 1
ATOM 1237 O O . CYS A 1 153 ? 18.947 2.314 -12.071 1.00 88.25 153 CYS A O 1
ATOM 1239 N N . GLN A 1 154 ? 19.689 3.737 -13.633 1.00 87.12 154 GLN A N 1
ATOM 1240 C CA . GLN A 1 154 ? 20.868 4.112 -12.864 1.00 87.12 154 GLN A CA 1
ATOM 1241 C C . GLN A 1 154 ? 20.503 5.183 -11.828 1.00 87.12 154 GLN A C 1
ATOM 1243 O O . GLN A 1 154 ? 19.873 6.195 -12.153 1.00 87.12 154 GLN A O 1
ATOM 1248 N N . ASN A 1 155 ? 20.895 4.960 -10.569 1.00 85.69 155 ASN A N 1
ATOM 1249 C CA . ASN A 1 155 ? 20.660 5.875 -9.443 1.00 85.69 155 ASN A CA 1
ATOM 1250 C C . ASN A 1 155 ? 19.196 6.326 -9.294 1.00 85.69 155 ASN A C 1
ATOM 1252 O O . ASN A 1 155 ? 18.942 7.470 -8.926 1.00 85.69 155 ASN A O 1
ATOM 1256 N N . ASN A 1 156 ? 18.242 5.444 -9.618 1.00 83.25 156 ASN A N 1
ATOM 1257 C CA . ASN A 1 156 ? 16.810 5.743 -9.567 1.00 83.25 156 ASN A CA 1
ATOM 1258 C C . ASN A 1 156 ? 16.419 6.996 -10.379 1.00 83.25 156 ASN A C 1
ATOM 1260 O O . ASN A 1 156 ? 15.577 7.782 -9.951 1.00 83.25 156 ASN A O 1
ATOM 1264 N N . SER A 1 157 ? 17.101 7.234 -11.506 1.00 86.62 157 SER A N 1
ATOM 1265 C CA . SER A 1 157 ? 16.989 8.497 -12.242 1.00 86.62 157 SER A CA 1
ATOM 1266 C C . SER A 1 157 ? 16.738 8.316 -13.732 1.00 86.62 157 SER A C 1
ATOM 1268 O O . SER A 1 157 ? 15.752 8.840 -14.226 1.00 86.62 157 SER A O 1
ATOM 1270 N N . THR A 1 158 ? 17.594 7.595 -14.461 1.00 89.19 158 THR A N 1
ATOM 1271 C CA . THR A 1 158 ? 17.517 7.494 -15.928 1.00 89.19 158 THR A CA 1
ATOM 1272 C C . THR A 1 158 ? 17.899 6.108 -16.425 1.00 89.19 158 THR A C 1
ATOM 1274 O O . THR A 1 158 ? 18.747 5.436 -15.829 1.00 89.19 158 THR A O 1
ATOM 1277 N N . CYS A 1 159 ? 17.277 5.677 -17.525 1.00 87.44 159 CYS A N 1
ATOM 1278 C CA . CYS A 1 159 ? 17.646 4.427 -18.183 1.00 87.44 159 CYS A CA 1
ATOM 1279 C C . CYS A 1 159 ? 18.980 4.576 -18.912 1.00 87.44 159 CYS A C 1
ATOM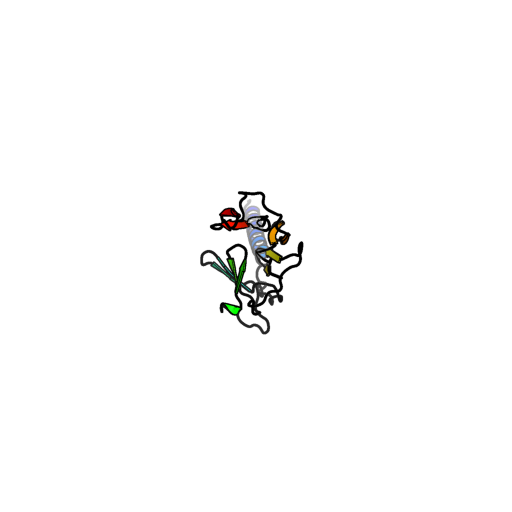 1281 O O . CYS A 1 159 ? 19.101 5.391 -19.832 1.00 87.44 159 CYS A O 1
ATOM 1283 N N . GLN A 1 160 ? 19.960 3.761 -18.525 1.00 84.38 160 GLN A N 1
ATOM 1284 C CA . GLN A 1 160 ? 21.292 3.737 -19.121 1.00 84.38 160 GLN A CA 1
ATOM 1285 C C . GLN A 1 160 ? 21.707 2.317 -19.495 1.00 84.38 160 GLN A C 1
ATOM 1287 O O . GLN A 1 160 ? 21.297 1.342 -18.864 1.00 84.38 160 GLN A O 1
ATOM 1292 N N . SER A 1 161 ? 22.513 2.203 -20.546 1.00 82.88 161 SER A N 1
ATOM 1293 C CA . SER A 1 161 ? 23.061 0.927 -21.007 1.00 82.88 161 SER A CA 1
ATOM 1294 C C . SER A 1 161 ? 24.022 0.324 -19.980 1.00 82.88 161 SER A C 1
ATOM 1296 O O . SER A 1 161 ? 24.636 1.043 -19.200 1.00 82.88 161 SER A O 1
ATOM 1298 N N . TYR A 1 162 ? 24.196 -0.997 -20.019 1.00 75.19 162 TYR A N 1
ATOM 1299 C CA . TYR A 1 162 ? 25.097 -1.752 -19.131 1.00 75.19 162 TYR A CA 1
ATOM 1300 C C . TYR A 1 162 ? 26.611 -1.471 -19.308 1.00 75.19 162 TYR A C 1
ATOM 1302 O O . TYR A 1 162 ? 27.418 -2.229 -18.771 1.00 75.19 162 TYR A O 1
ATOM 1310 N N . PHE A 1 163 ? 27.007 -0.447 -20.072 1.00 60.91 163 PHE A N 1
ATOM 1311 C CA . PHE A 1 163 ? 28.389 -0.228 -20.519 1.00 60.91 163 PHE A CA 1
ATOM 1312 C C . PHE A 1 163 ? 29.064 0.944 -19.811 1.00 60.91 163 PHE A C 1
ATOM 1314 O O . PHE A 1 163 ? 28.450 2.033 -19.778 1.00 60.91 163 PHE A O 1
#

Secondary structure (DSSP, 8-state):
---HHHHHHHHHHHHHHHHHHHHTSSS------PPBPPTTBEEEEEETTEEEE--BBGGGBPPP-SGGGEEEETTEEEEESS--TTPPBPPTT-EEEEEETTEEEE--B--TTTEEEEE-SSSEEEEEE-EEPPTT---STT-SEEPPTTEEEETTTEEEE--

Radius of gyration: 28.08 Å; Cα contacts (8 Å, |Δi|>4): 281; chains: 1; bounding box: 84×61×57 Å

pLDDT: mean 83.02, std 13.76, range [46.31, 96.69]

Solvent-accessible surface area (backbone atoms only — not comparable to full-atom values): 9369 Å² total; per-residue (Å²): 141,77,67,71,63,57,58,51,52,54,50,52,52,54,51,49,54,52,52,55,56,60,70,71,69,79,84,85,81,74,81,83,73,68,47,74,47,54,91,44,28,39,20,33,39,62,57,95,93,43,77,46,76,48,26,34,22,77,92,76,36,77,62,49,83,55,73,57,19,39,48,76,54,98,94,37,55,32,20,22,74,48,76,46,88,76,65,54,71,53,57,78,69,36,69,28,34,38,49,49,101,73,49,38,32,53,72,35,38,61,50,77,82,53,26,35,82,42,78,78,49,100,38,35,28,23,23,36,69,36,45,74,40,59,87,66,33,62,37,21,90,89,34,63,26,30,51,43,91,76,36,41,53,48,90,56,44,27,28,38,61,89,119

Foldseek 3Di:
DPPPVVVVVVVVVVVVVVVVVVVPPPPDPDPPDQAEDDQFKFQWWADPNDIDGQHAYPPSHHFDPDPQQWDADPNTITGDNDGDPDFAEDDAFDWQWFDDPRITGGRGHHDLQFWDWDDPDPGTIGIHGADEDDFFDQPAPPHSHHHDPQWHHPPRGGTDGPD

Nearest PDB structures (foldseek):
  4c8v-assembly6_F  TM=3.465E-01  e=1.338E+00  Xenopus tropicalis
  4c8v-assembly3_C  TM=3.884E-01  e=6.769E+00  Xenopus tropicalis
  1ncf-assembly1_A  TM=2.852E-01  e=3.660E+00  Homo sapiens
  4kt1-assembly1_E  TM=2.422E-01  e=6.401E+00  Homo sapiens

Mean predicted aligned error: 12.04 Å

Organism: NCBI:txid860376

Sequence (163 aa):
MSIPLILYLFLLTLISEAFVRLKFQDKREGLYEMPECQLNQACFYEMNNIQFEFCYCPDFSPCPKSPDFRLKFQKLDYQFCNRRDKLEICEPGSIVAKLSLIQTSIFCECSDEFMYTEKLSEDLYICREKSICGFGENCGDGSTCRCPLGTMCQNNSTCQSYF